Protein AF-J9CGU4-F1 (afdb_monomer)

pLDDT: mean 89.76, std 8.97, range [53.31, 96.88]

Structure (mmCIF, N/CA/C/O backbone):
data_AF-J9CGU4-F1
#
_entry.id   AF-J9CGU4-F1
#
loop_
_atom_site.group_PDB
_atom_site.id
_atom_site.type_symbol
_atom_site.label_atom_id
_atom_site.label_alt_id
_atom_site.label_comp_id
_atom_site.label_asym_id
_atom_site.label_entity_id
_atom_site.label_seq_id
_atom_site.pdbx_PDB_ins_code
_atom_site.Cartn_x
_atom_site.Cartn_y
_atom_site.Cartn_z
_atom_site.occupancy
_atom_site.B_iso_or_equiv
_atom_site.auth_seq_id
_atom_site.auth_comp_id
_atom_site.auth_asym_id
_atom_site.auth_atom_id
_atom_site.pdbx_PDB_model_num
ATOM 1 N N . MET A 1 1 ? -23.666 -1.733 9.963 1.00 53.31 1 MET A N 1
ATOM 2 C CA . MET A 1 1 ? -22.553 -2.329 9.194 1.00 53.31 1 MET A CA 1
ATOM 3 C C . MET A 1 1 ? -21.280 -1.998 9.941 1.00 53.31 1 MET A C 1
ATOM 5 O O . MET A 1 1 ? -21.076 -0.822 10.212 1.00 53.31 1 MET A O 1
ATOM 9 N N . GLU A 1 2 ? -20.477 -2.987 10.328 1.00 67.19 2 GLU A N 1
ATOM 10 C CA . GLU A 1 2 ? -19.122 -2.689 10.805 1.00 67.19 2 GLU A CA 1
ATOM 11 C C . GLU A 1 2 ? -18.309 -2.091 9.652 1.00 67.19 2 GLU A C 1
ATOM 13 O O . GLU A 1 2 ? -18.387 -2.571 8.518 1.00 67.19 2 GLU A O 1
ATOM 18 N N . ALA A 1 3 ? -17.572 -1.015 9.920 1.00 71.62 3 ALA A N 1
ATOM 19 C CA . ALA A 1 3 ? -16.702 -0.411 8.922 1.00 71.62 3 ALA A CA 1
ATOM 20 C C . ALA A 1 3 ? -15.558 -1.383 8.593 1.00 71.62 3 ALA A C 1
ATOM 22 O O . ALA A 1 3 ? -14.843 -1.837 9.486 1.00 71.62 3 ALA A O 1
ATOM 23 N N . THR A 1 4 ? -15.375 -1.718 7.311 1.00 80.50 4 THR A N 1
ATOM 24 C CA . THR A 1 4 ? -14.231 -2.538 6.904 1.00 80.50 4 THR A CA 1
ATOM 25 C C . THR A 1 4 ? -12.981 -1.667 6.851 1.00 80.50 4 THR A C 1
ATOM 27 O O . THR A 1 4 ? -12.848 -0.790 6.003 1.00 80.50 4 THR A O 1
ATOM 30 N N . ASN A 1 5 ? -12.035 -1.929 7.749 1.00 89.19 5 ASN A N 1
ATOM 31 C CA . ASN A 1 5 ? -10.721 -1.282 7.719 1.00 89.19 5 ASN A CA 1
ATOM 32 C C . ASN A 1 5 ? -9.730 -2.043 6.823 1.00 89.19 5 ASN A C 1
ATOM 34 O O . ASN A 1 5 ? -8.545 -1.725 6.813 1.00 89.19 5 AS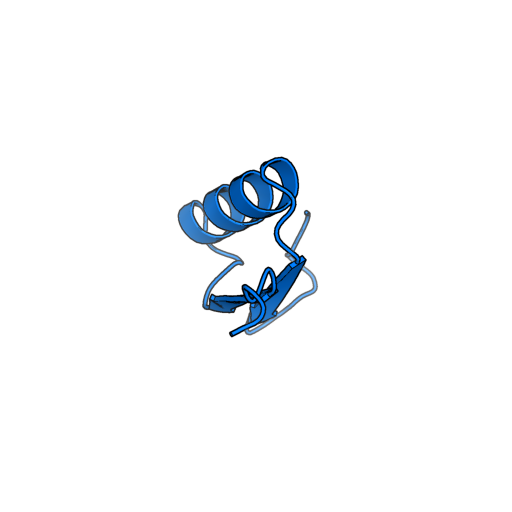N A O 1
ATOM 38 N N . LYS A 1 6 ? -10.191 -3.060 6.080 1.00 94.00 6 LYS A N 1
ATOM 39 C CA . LYS A 1 6 ? -9.375 -3.844 5.144 1.00 94.00 6 LYS A CA 1
ATOM 40 C C . LYS A 1 6 ? -9.536 -3.325 3.720 1.00 94.00 6 LYS A C 1
ATOM 42 O O . LYS A 1 6 ? -10.649 -3.298 3.200 1.00 94.00 6 LYS A O 1
ATOM 47 N N . ILE A 1 7 ? -8.420 -3.006 3.071 1.00 94.00 7 ILE A N 1
ATOM 48 C CA . ILE A 1 7 ? -8.376 -2.551 1.678 1.00 94.00 7 ILE A CA 1
ATOM 49 C C . ILE A 1 7 ? -7.479 -3.459 0.838 1.00 94.00 7 ILE A C 1
ATOM 51 O O . ILE A 1 7 ? -6.460 -3.955 1.317 1.00 94.00 7 ILE A O 1
ATOM 55 N N . ALA A 1 8 ? -7.843 -3.673 -0.426 1.00 95.50 8 ALA A N 1
ATOM 56 C CA . ALA A 1 8 ? -6.995 -4.365 -1.390 1.00 95.50 8 ALA A CA 1
ATOM 57 C C . ALA A 1 8 ? -6.291 -3.344 -2.294 1.00 95.50 8 ALA A C 1
ATOM 59 O O . ALA A 1 8 ? -6.953 -2.499 -2.891 1.00 95.50 8 ALA A O 1
ATOM 60 N N . ILE A 1 9 ? -4.964 -3.428 -2.412 1.00 95.25 9 ILE A N 1
ATOM 61 C CA . ILE A 1 9 ? -4.161 -2.537 -3.261 1.00 95.25 9 ILE A CA 1
ATOM 62 C C . ILE A 1 9 ? -3.496 -3.363 -4.363 1.00 95.25 9 ILE A C 1
ATOM 64 O O . ILE A 1 9 ? -2.630 -4.204 -4.106 1.00 95.25 9 ILE A O 1
ATOM 68 N N . LEU A 1 10 ? -3.914 -3.109 -5.603 1.00 95.19 10 LEU A N 1
ATOM 69 C CA . LEU A 1 10 ? -3.408 -3.775 -6.803 1.00 95.19 10 LEU A CA 1
ATOM 70 C C . LEU A 1 10 ? -2.289 -2.942 -7.436 1.00 95.19 10 LEU A C 1
ATOM 72 O O . LEU A 1 10 ? -2.365 -1.716 -7.478 1.00 95.19 10 LEU A O 1
ATOM 76 N N . GLY A 1 11 ? -1.245 -3.600 -7.945 1.00 92.06 11 GLY A N 1
ATOM 77 C CA . GLY A 1 11 ? -0.130 -2.896 -8.590 1.00 92.06 11 GLY A CA 1
ATOM 78 C C . GLY A 1 11 ? 0.768 -2.147 -7.601 1.00 92.06 11 GLY A C 1
ATOM 79 O O . GLY A 1 11 ? 1.443 -1.186 -7.970 1.00 92.06 11 GLY A O 1
ATOM 80 N N . ALA A 1 12 ? 0.814 -2.604 -6.347 1.00 93.50 12 ALA A N 1
ATOM 81 C CA . ALA A 1 12 ? 1.508 -1.915 -5.263 1.00 93.50 12 ALA A CA 1
ATOM 82 C C . ALA A 1 12 ? 3.033 -1.777 -5.455 1.00 93.50 12 ALA A C 1
ATOM 84 O O . ALA A 1 12 ? 3.654 -0.963 -4.785 1.00 93.50 12 ALA A O 1
ATOM 85 N N . ASN A 1 13 ? 3.637 -2.513 -6.396 1.00 91.75 13 ASN A N 1
ATOM 86 C CA . ASN A 1 13 ? 5.065 -2.399 -6.717 1.00 91.75 13 ASN A CA 1
ATOM 87 C C . ASN A 1 13 ? 5.443 -1.064 -7.386 1.00 91.75 13 ASN A C 1
ATOM 89 O O . ASN A 1 13 ? 6.613 -0.678 -7.341 1.00 91.75 13 ASN A O 1
ATOM 93 N N . GLY A 1 14 ? 4.496 -0.371 -8.029 1.00 90.94 14 GLY A N 1
ATOM 94 C CA . GLY A 1 14 ? 4.749 0.924 -8.668 1.00 90.94 14 GLY A CA 1
ATOM 95 C C . GLY A 1 14 ? 4.907 2.061 -7.654 1.00 90.94 14 GLY A C 1
ATOM 96 O O . GLY A 1 14 ? 4.495 1.941 -6.504 1.00 90.94 14 GLY A O 1
ATOM 97 N N . LYS A 1 15 ? 5.454 3.207 -8.083 1.00 92.69 15 LYS A N 1
ATOM 98 C CA . LYS A 1 15 ? 5.675 4.380 -7.209 1.00 92.69 15 LYS A CA 1
ATOM 99 C C . LYS A 1 15 ? 4.392 4.840 -6.503 1.00 92.69 15 LYS A C 1
ATOM 101 O O . LYS A 1 15 ? 4.394 5.031 -5.292 1.00 92.69 15 LYS A O 1
ATOM 106 N N . ALA A 1 16 ? 3.301 4.973 -7.258 1.00 94.38 16 ALA A N 1
ATOM 107 C CA . ALA A 1 16 ? 2.001 5.355 -6.710 1.00 94.38 16 ALA A CA 1
ATOM 108 C C . ALA A 1 16 ? 1.438 4.278 -5.771 1.00 94.38 16 ALA A C 1
ATOM 110 O O . ALA A 1 16 ? 0.961 4.594 -4.688 1.00 94.38 16 ALA A O 1
ATOM 111 N N . GLY A 1 17 ? 1.560 3.005 -6.156 1.00 93.88 17 GLY A N 1
ATOM 112 C CA . GLY A 1 17 ? 1.128 1.877 -5.338 1.00 93.88 17 GLY A CA 1
ATOM 113 C C . GLY A 1 17 ? 1.804 1.859 -3.966 1.00 93.88 17 GLY A C 1
ATOM 114 O O . GLY A 1 17 ? 1.114 1.799 -2.954 1.00 93.88 17 GLY A O 1
ATOM 115 N N . LYS A 1 18 ? 3.133 2.015 -3.923 1.00 94.12 18 LYS A N 1
ATOM 116 C CA . LYS A 1 18 ? 3.908 2.093 -2.672 1.00 94.12 18 LYS A CA 1
ATOM 117 C C . LYS A 1 18 ? 3.468 3.260 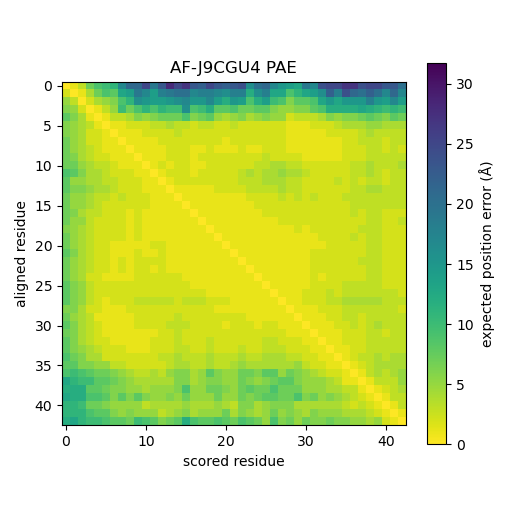-1.790 1.00 94.12 18 LYS A C 1
ATOM 119 O O . LYS A 1 18 ? 3.261 3.073 -0.597 1.00 94.12 18 LYS A O 1
ATOM 124 N N . PHE A 1 19 ? 3.279 4.441 -2.383 1.00 95.75 19 PHE A N 1
ATOM 125 C CA . PHE A 1 19 ? 2.787 5.611 -1.653 1.00 95.75 19 PHE A CA 1
ATOM 126 C C . PHE A 1 19 ? 1.418 5.348 -1.010 1.00 95.75 19 PHE A C 1
ATOM 128 O O . PHE A 1 19 ? 1.234 5.614 0.175 1.00 95.75 19 PHE A O 1
ATOM 135 N N . ILE A 1 20 ? 0.479 4.779 -1.770 1.00 96.25 20 ILE A N 1
ATOM 136 C CA . ILE A 1 20 ? -0.875 4.492 -1.281 1.00 96.25 20 ILE A CA 1
ATOM 137 C C . ILE A 1 20 ? -0.846 3.453 -0.158 1.00 96.25 20 ILE A C 1
ATOM 139 O O . ILE A 1 20 ? -1.573 3.613 0.819 1.00 96.25 20 ILE A O 1
ATOM 143 N N . VAL A 1 21 ? -0.008 2.415 -0.269 1.00 95.69 21 VAL A N 1
ATOM 144 C CA . VAL A 1 21 ? 0.132 1.418 0.801 1.00 95.69 21 VAL A CA 1
ATOM 145 C C . VAL A 1 21 ? 0.599 2.081 2.093 1.00 95.69 21 VAL A C 1
ATOM 147 O O . VAL A 1 21 ? -0.071 1.929 3.110 1.00 95.69 21 VAL A O 1
ATOM 150 N N . ASN A 1 22 ? 1.695 2.843 2.053 1.00 95.50 22 ASN A N 1
ATOM 151 C CA . ASN A 1 22 ? 2.235 3.494 3.250 1.00 95.50 22 ASN A CA 1
ATOM 152 C C . AS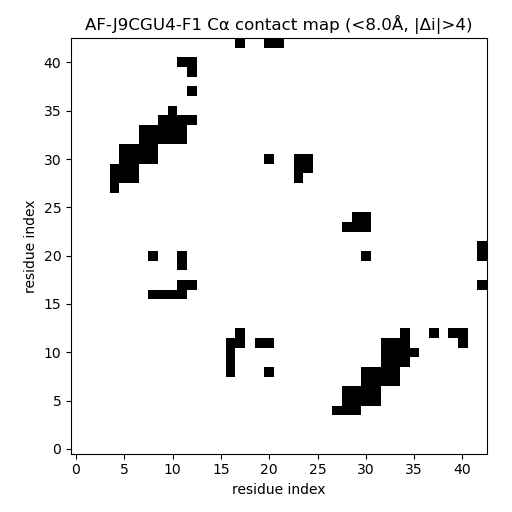N A 1 22 ? 1.209 4.437 3.877 1.00 95.50 22 ASN A C 1
ATOM 154 O O . ASN A 1 22 ? 0.949 4.3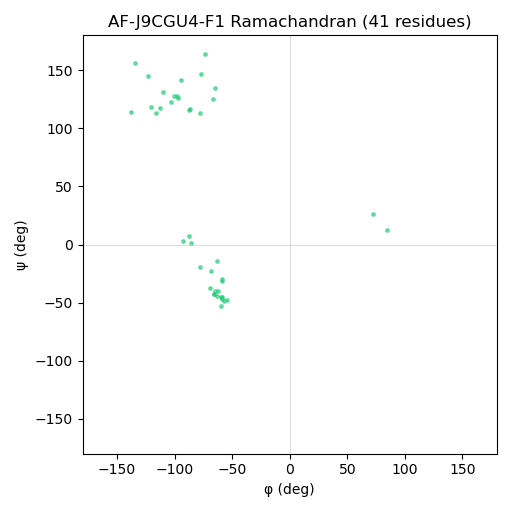62 5.074 1.00 95.50 22 ASN A O 1
ATOM 158 N N . HIS A 1 23 ? 0.547 5.248 3.050 1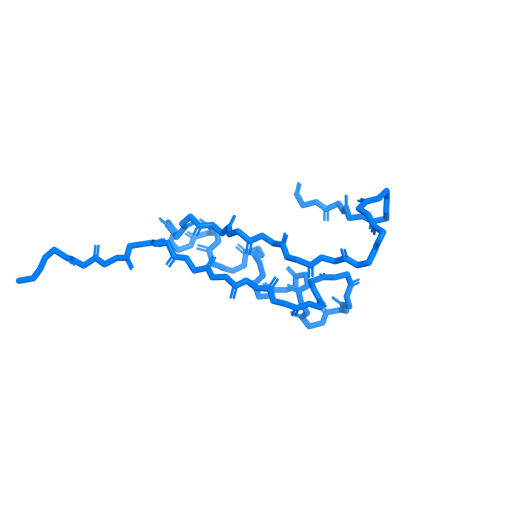.00 96.25 23 HIS A N 1
ATOM 159 C CA . HIS A 1 23 ? -0.475 6.168 3.530 1.00 96.25 23 HIS A CA 1
ATOM 160 C C . HIS A 1 23 ? -1.662 5.442 4.177 1.00 96.25 23 HIS A C 1
ATOM 162 O O . HIS A 1 23 ? -2.187 5.879 5.198 1.00 96.25 23 HIS A O 1
ATOM 168 N N . ALA A 1 24 ? -2.094 4.314 3.611 1.00 95.25 24 ALA A N 1
ATOM 169 C CA . ALA A 1 24 ? -3.170 3.523 4.190 1.00 95.25 24 ALA A CA 1
ATOM 170 C C . ALA A 1 24 ? -2.777 2.911 5.542 1.00 95.25 24 ALA A C 1
ATOM 172 O O . ALA A 1 24 ? -3.572 2.952 6.482 1.00 95.25 24 ALA A O 1
ATOM 173 N N . LEU A 1 25 ? -1.553 2.390 5.653 1.00 95.06 25 LEU A N 1
ATOM 174 C CA . LEU A 1 25 ? -1.030 1.845 6.906 1.00 95.06 25 LEU A CA 1
ATOM 175 C C . LEU A 1 25 ? -0.926 2.936 7.987 1.00 95.06 25 LEU A C 1
ATOM 177 O O . LEU A 1 25 ? -1.390 2.721 9.105 1.00 95.06 25 LEU A O 1
ATOM 181 N N . GLU A 1 26 ? -0.427 4.131 7.648 1.00 96.88 26 GLU A N 1
ATOM 182 C CA . GLU A 1 26 ? -0.373 5.300 8.548 1.00 96.88 26 GLU A CA 1
ATOM 183 C C . GLU A 1 26 ? -1.756 5.723 9.067 1.00 96.88 26 GLU A C 1
ATOM 185 O O . GLU A 1 26 ? -1.889 6.223 10.183 1.00 96.88 26 GLU A O 1
ATOM 190 N N . LYS A 1 27 ? -2.804 5.523 8.263 1.00 95.44 27 LYS A N 1
ATOM 191 C CA . LYS A 1 27 ? -4.195 5.832 8.624 1.00 95.44 27 LYS A CA 1
ATOM 192 C C . LYS A 1 27 ? -4.892 4.704 9.396 1.00 95.44 27 LYS A C 1
ATOM 194 O O . LYS A 1 27 ? -6.063 4.853 9.732 1.00 95.44 27 LYS A O 1
ATOM 199 N N . GLY A 1 28 ? -4.195 3.604 9.688 1.00 94.75 28 GLY A N 1
ATOM 200 C CA . GLY A 1 28 ? -4.721 2.475 10.458 1.00 94.75 28 GLY A CA 1
ATOM 201 C C . GLY A 1 28 ? -5.517 1.458 9.637 1.00 94.75 28 GLY A C 1
ATOM 202 O O . GLY A 1 28 ? -6.181 0.594 10.214 1.00 94.75 28 GLY A O 1
ATOM 203 N N . TYR A 1 29 ? -5.458 1.526 8.303 1.00 95.75 29 TYR A N 1
ATOM 204 C CA . TYR A 1 29 ? -6.051 0.494 7.457 1.00 95.75 29 TYR A CA 1
ATOM 205 C C . TYR A 1 29 ? -5.173 -0.757 7.426 1.00 95.75 29 TYR A C 1
ATOM 207 O O . TYR A 1 29 ? -3.945 -0.702 7.415 1.00 95.75 29 TYR A O 1
ATOM 215 N N . GLN A 1 30 ? -5.819 -1.911 7.316 1.00 94.75 30 GLN A N 1
ATOM 216 C CA . GLN A 1 30 ? -5.180 -3.176 6.990 1.00 94.75 30 GLN A CA 1
ATOM 217 C C . GLN A 1 30 ? -5.113 -3.318 5.465 1.00 94.75 30 GLN A C 1
ATOM 219 O O . GLN A 1 30 ? -6.142 -3.410 4.794 1.00 94.75 30 GLN A O 1
ATOM 224 N N . ALA A 1 31 ? -3.909 -3.358 4.899 1.00 94.44 31 ALA A N 1
ATOM 225 C CA . ALA A 1 31 ? -3.720 -3.479 3.456 1.00 94.44 31 ALA A CA 1
ATOM 226 C C . ALA A 1 31 ? -3.451 -4.933 3.033 1.00 94.44 31 ALA A C 1
ATOM 228 O O . ALA A 1 31 ? -2.528 -5.579 3.528 1.00 94.44 31 ALA A O 1
ATOM 229 N N . LYS A 1 32 ? -4.219 -5.440 2.061 1.00 94.81 32 LYS A N 1
ATOM 230 C CA . LYS A 1 32 ? -3.916 -6.668 1.317 1.00 94.81 32 LYS A CA 1
ATOM 231 C C . LYS A 1 32 ? -3.390 -6.301 -0.061 1.00 94.81 32 LYS A C 1
ATOM 233 O O . LYS A 1 32 ? -4.050 -5.611 -0.831 1.00 94.81 32 LYS A O 1
ATOM 238 N N . ILE A 1 33 ? -2.192 -6.765 -0.373 1.00 93.94 33 ILE A N 1
ATOM 239 C CA . ILE A 1 33 ? -1.441 -6.275 -1.522 1.00 93.94 33 ILE A CA 1
ATOM 240 C C . ILE A 1 33 ? -1.371 -7.356 -2.593 1.00 93.94 33 ILE A C 1
ATOM 242 O O . ILE A 1 33 ? -1.027 -8.499 -2.296 1.00 93.94 33 ILE A O 1
ATOM 246 N N . LEU A 1 34 ? -1.679 -6.985 -3.839 1.00 93.25 34 LEU A N 1
ATOM 247 C CA . LEU A 1 34 ? -1.466 -7.837 -5.005 1.00 93.25 34 LEU A CA 1
ATOM 248 C C . LEU A 1 34 ? -0.382 -7.235 -5.897 1.00 93.25 34 LEU A C 1
ATOM 250 O O . LEU A 1 34 ? -0.535 -6.149 -6.470 1.00 93.25 34 LEU A O 1
ATOM 254 N N . THR A 1 35 ? 0.704 -7.979 -6.054 1.00 91.56 35 THR A N 1
ATOM 255 C CA . THR A 1 35 ? 1.792 -7.672 -6.981 1.00 91.56 35 THR A CA 1
ATOM 256 C C . THR A 1 35 ? 2.166 -8.936 -7.744 1.00 91.56 35 THR A C 1
ATOM 258 O O . THR A 1 35 ? 1.895 -10.047 -7.296 1.00 91.56 35 THR A O 1
ATOM 261 N N . ARG A 1 36 ? 2.761 -8.778 -8.933 1.00 89.88 36 ARG A N 1
ATOM 262 C CA . ARG A 1 36 ? 3.208 -9.924 -9.740 1.00 89.88 36 ARG A CA 1
ATOM 263 C C . ARG A 1 36 ? 4.398 -10.646 -9.102 1.00 89.88 36 ARG A C 1
ATOM 265 O O . ARG A 1 36 ? 4.474 -11.864 -9.162 1.00 89.88 36 ARG A O 1
ATOM 272 N N . THR A 1 37 ? 5.305 -9.876 -8.502 1.00 87.25 37 THR A N 1
ATOM 273 C CA . THR A 1 37 ? 6.526 -10.362 -7.849 1.00 87.25 37 THR A CA 1
ATOM 274 C C . THR A 1 37 ? 6.695 -9.599 -6.545 1.00 87.25 37 THR A C 1
ATOM 276 O O . THR A 1 37 ? 6.889 -8.381 -6.563 1.00 87.25 37 THR A O 1
ATOM 279 N N . SER A 1 38 ? 6.596 -10.290 -5.415 1.00 83.75 38 SER A N 1
ATOM 280 C CA . SER A 1 38 ? 6.657 -9.683 -4.080 1.00 83.75 38 SER A CA 1
ATOM 281 C C . SER A 1 38 ? 8.076 -9.337 -3.629 1.00 83.75 38 SER A C 1
ATOM 283 O O . SER A 1 38 ? 8.235 -8.487 -2.764 1.00 83.75 38 SER A O 1
ATOM 285 N N . GLU A 1 39 ? 9.105 -9.927 -4.239 1.00 85.19 39 GLU A N 1
ATOM 286 C CA . GLU A 1 39 ? 10.518 -9.765 -3.849 1.00 85.19 39 GLU A CA 1
ATOM 287 C C . GLU A 1 39 ? 11.009 -8.305 -3.885 1.00 85.19 39 GLU A C 1
ATOM 289 O O . GLU A 1 39 ? 11.865 -7.905 -3.101 1.00 85.19 39 GLU A O 1
ATOM 294 N N . ASN A 1 40 ? 10.429 -7.480 -4.763 1.00 80.06 40 ASN A N 1
ATOM 295 C CA . ASN A 1 40 ? 10.785 -6.064 -4.927 1.00 80.06 40 ASN A CA 1
ATOM 296 C C . ASN A 1 40 ? 9.924 -5.106 -4.080 1.00 80.06 40 ASN A C 1
ATOM 298 O O . ASN A 1 40 ? 10.041 -3.873 -4.189 1.00 80.06 40 ASN A O 1
ATOM 302 N N . MET A 1 41 ? 9.025 -5.657 -3.266 1.00 83.31 41 MET A N 1
ATOM 303 C CA . MET A 1 41 ? 8.150 -4.900 -2.388 1.00 83.31 41 MET A CA 1
ATOM 304 C C . MET A 1 41 ? 8.875 -4.647 -1.062 1.00 83.31 41 MET A C 1
ATOM 306 O O . MET A 1 41 ? 9.203 -5.575 -0.331 1.00 83.31 41 MET A O 1
ATOM 310 N N . ARG A 1 42 ? 9.131 -3.373 -0.758 1.00 79.94 42 ARG A N 1
ATOM 311 C CA . ARG A 1 42 ? 9.633 -2.916 0.544 1.00 79.94 42 ARG A CA 1
ATOM 312 C C . ARG A 1 42 ? 8.604 -1.940 1.085 1.00 79.94 42 ARG A C 1
ATOM 314 O O . ARG A 1 42 ? 8.312 -0.956 0.401 1.00 79.94 42 ARG A O 1
ATOM 321 N N . ILE A 1 43 ? 8.031 -2.281 2.229 1.00 75.81 43 ILE A N 1
ATOM 322 C CA . ILE A 1 43 ? 6.939 -1.584 2.907 1.00 75.81 43 ILE A CA 1
ATOM 323 C C . ILE A 1 43 ? 7.235 -1.617 4.391 1.00 75.81 43 ILE A C 1
ATOM 325 O O . ILE A 1 43 ? 7.661 -2.708 4.836 1.00 75.81 43 ILE A O 1
#

Foldseek 3Di:
DPDQLEDEQEPLLDPVNVVVVVVSVVVVGHYDYDDPDCPSDDD

Mean predicted aligned error: 3.9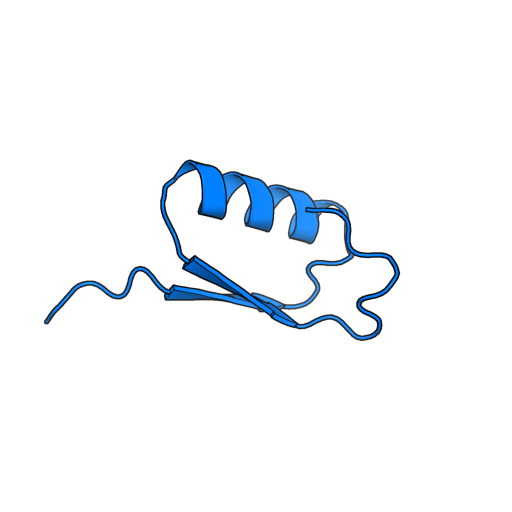1 Å

Radius of gyration: 10.73 Å; Cα contacts (8 Å, |Δi|>4): 52; chains: 1; bounding box: 33×16×20 Å

Nearest PDB structures (foldseek):
  7er7-assembly1_A  TM=8.871E-01  e=8.813E-02  Homo sapiens
  3m1a-assembly4_D  TM=8.244E-01  e=1.365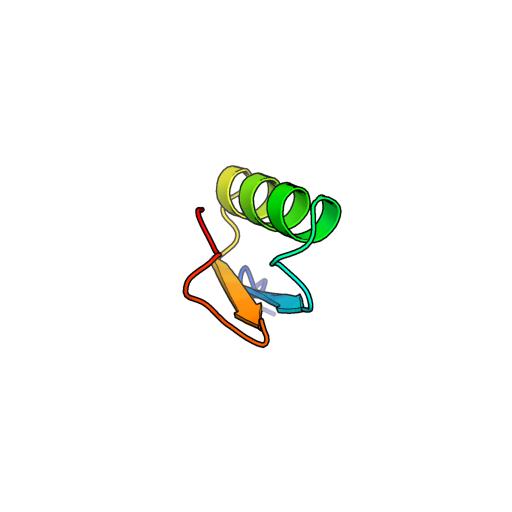E+00  Streptomyces avermitilis
  6aqy-assembly2_D  TM=5.922E-01  e=5.104E-01  Naegleria fowleri
  6aqz-assembly3_F  TM=5.694E-01  e=7.252E-01  Naegleria fowl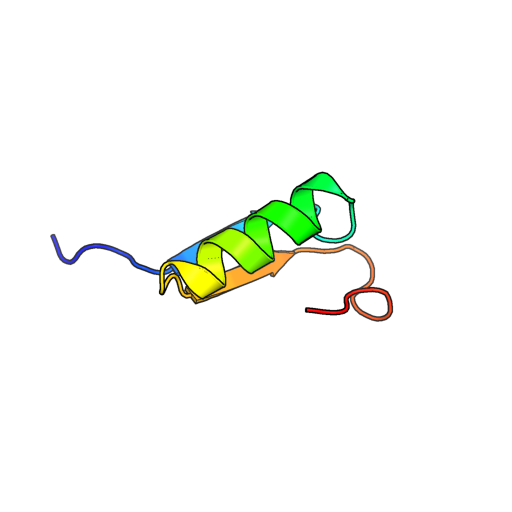eri
  3lte-assembly10_S  TM=7.406E-01  e=3.401E+00  Bermanella marisrubri

Sequence (43 aa):
MEATNKIAILG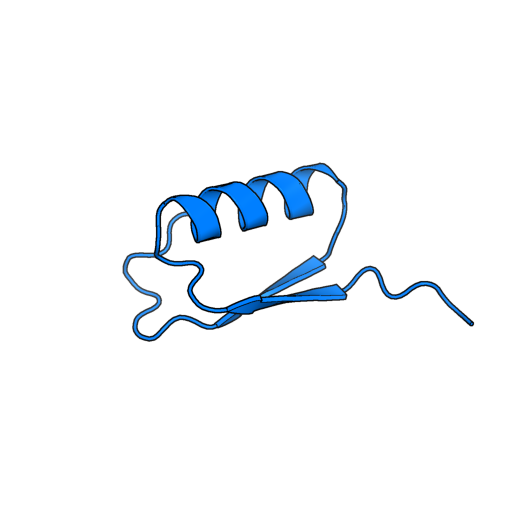ANGKAGKFIVNHALEKGYQAKILTRTSENMRI

Organism: NCBI:txid1053201

Solvent-accessible surface area (backbone atoms only — not comparable to full-atom values): 2769 Å² total; per-residue (Å²): 130,86,83,77,54,66,46,77,42,72,54,33,74,41,76,67,28,44,52,52,50,54,54,38,48,78,72,68,34,46,79,45,77,44,58,96,64,65,90,80,59,84,132

Secondary structure (DSSP, 8-state):
-----EEEEESTTSHHHHHHHHHHHHTTPEEEEE-S-GGG---

InterPro domains:
  IPR036291 NAD(P)-binding domain superfamily [SSF51735] (5-41)